Protein AF-A0A2Z3JEF5-F1 (afdb_monomer_lite)

pLDDT: mean 92.16, std 7.63, range [66.5, 98.69]

Radius of gyration: 18.48 Å; chains: 1; bounding box: 44×31×48 Å

Foldseek 3Di:
DVLVVCVVVVNNPLDLDDDDLPDDPVVCVVDVVNSLVSVLVVLQCCCPPSVDQEAEDDDQSCPPSQVVSCVRNVHHYDYPVVVVVVVVVVCVVVVHDDDQPPPNNPPDDDDDDCPPPDD

Structure (mmCIF, N/CA/C/O backbone):
data_AF-A0A2Z3JEF5-F1
#
_entry.id   AF-A0A2Z3JEF5-F1
#
loop_
_atom_site.group_PDB
_atom_site.id
_atom_site.type_symbol
_atom_site.label_atom_id
_atom_site.label_alt_id
_atom_site.label_comp_id
_atom_site.label_asym_id
_atom_site.label_entity_id
_atom_site.label_seq_id
_atom_site.pdbx_PDB_ins_code
_atom_site.Cartn_x
_atom_site.Cartn_y
_atom_site.Cartn_z
_atom_site.occupancy
_atom_site.B_iso_or_equiv
_atom_site.auth_seq_id
_atom_site.auth_comp_id
_atom_site.auth_asym_id
_atom_site.auth_atom_id
_atom_site.pdbx_PDB_model_num
ATOM 1 N N . MET A 1 1 ? 6.813 11.037 -1.955 1.00 79.81 1 MET A N 1
ATOM 2 C CA . MET A 1 1 ? 7.547 9.745 -1.836 1.00 79.81 1 MET A CA 1
ATOM 3 C C . MET A 1 1 ? 6.637 8.504 -1.844 1.00 79.81 1 MET A C 1
ATOM 5 O O . MET A 1 1 ? 6.974 7.571 -2.560 1.00 79.81 1 MET A O 1
ATOM 9 N N . ILE A 1 2 ? 5.485 8.471 -1.151 1.00 93.88 2 ILE A N 1
ATOM 10 C CA . ILE A 1 2 ? 4.434 7.441 -1.376 1.00 93.88 2 ILE A CA 1
ATOM 11 C C . ILE 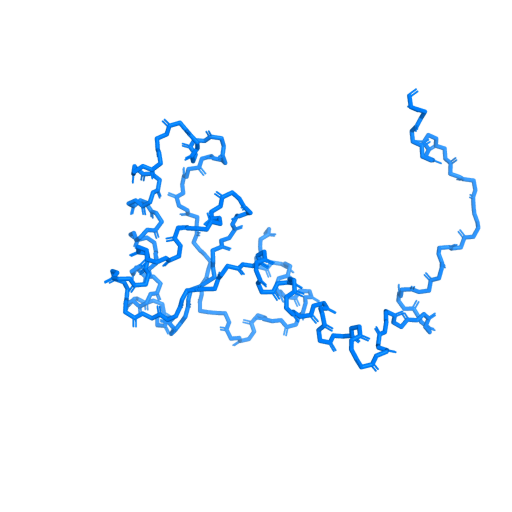A 1 2 ? 3.331 7.974 -2.300 1.00 93.88 2 ILE A C 1
ATOM 13 O O . ILE A 1 2 ? 2.980 7.321 -3.279 1.00 93.88 2 ILE A O 1
ATOM 17 N N . GLU A 1 3 ? 2.859 9.196 -2.055 1.00 96.12 3 GLU A N 1
ATOM 18 C CA . GLU A 1 3 ? 1.818 9.856 -2.861 1.00 96.12 3 GLU A CA 1
ATOM 19 C C . GLU A 1 3 ? 2.187 9.910 -4.351 1.00 96.12 3 GLU A C 1
ATOM 21 O O . GLU A 1 3 ? 1.382 9.547 -5.204 1.00 96.12 3 GLU A O 1
ATOM 26 N N . ASP A 1 4 ? 3.443 10.244 -4.675 1.00 97.25 4 ASP A N 1
ATOM 27 C CA . ASP A 1 4 ? 3.935 10.254 -6.061 1.00 97.25 4 ASP A CA 1
ATOM 28 C C . ASP A 1 4 ? 3.836 8.879 -6.732 1.00 97.25 4 ASP A C 1
ATOM 30 O O . ASP A 1 4 ? 3.569 8.784 -7.929 1.00 97.25 4 ASP A O 1
ATOM 34 N N . ARG A 1 5 ? 4.051 7.795 -5.975 1.00 96.88 5 ARG A N 1
ATOM 35 C CA . ARG A 1 5 ? 3.959 6.425 -6.498 1.00 96.88 5 ARG A CA 1
ATOM 36 C C . ARG A 1 5 ? 2.514 6.025 -6.733 1.00 96.88 5 ARG A C 1
ATOM 38 O O . ARG A 1 5 ? 2.233 5.430 -7.768 1.00 96.88 5 ARG A O 1
ATOM 45 N N . LEU A 1 6 ? 1.608 6.414 -5.840 1.00 96.75 6 LEU A N 1
ATOM 46 C CA . LEU A 1 6 ? 0.172 6.216 -6.028 1.00 96.75 6 LEU A CA 1
ATOM 47 C C . LEU A 1 6 ? -0.342 7.008 -7.233 1.00 96.75 6 LEU A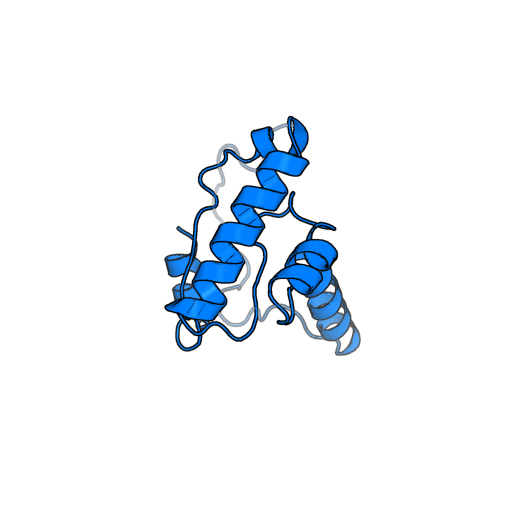 C 1
ATOM 49 O O . LEU A 1 6 ? -1.085 6.464 -8.045 1.00 96.75 6 LEU A O 1
ATOM 53 N N . LYS A 1 7 ? 0.129 8.245 -7.419 1.00 97.38 7 LYS A N 1
ATOM 54 C CA . LYS A 1 7 ? -0.183 9.057 -8.600 1.00 97.38 7 LYS A CA 1
ATOM 55 C C . LYS A 1 7 ? 0.336 8.419 -9.891 1.00 97.38 7 LYS A C 1
ATOM 57 O O . LYS A 1 7 ? -0.421 8.285 -10.846 1.00 97.38 7 LYS A O 1
ATOM 62 N N . LEU A 1 8 ? 1.597 7.976 -9.922 1.00 97.56 8 LEU A N 1
ATOM 63 C CA . LEU A 1 8 ? 2.172 7.277 -11.082 1.00 97.56 8 LEU A CA 1
ATOM 64 C C . LEU A 1 8 ? 1.460 5.952 -11.392 1.00 97.56 8 LEU A C 1
ATOM 66 O O . LEU A 1 8 ? 1.385 5.566 -12.555 1.00 97.56 8 LEU A O 1
ATOM 70 N N . ALA A 1 9 ? 0.939 5.269 -10.371 1.00 96.81 9 ALA A N 1
ATOM 71 C CA . ALA A 1 9 ? 0.155 4.047 -10.522 1.00 96.81 9 ALA A CA 1
ATOM 72 C C . ALA A 1 9 ? -1.317 4.299 -10.907 1.00 96.81 9 ALA A C 1
ATOM 74 O O . ALA A 1 9 ? -2.039 3.338 -11.157 1.00 96.81 9 ALA A O 1
ATOM 75 N N . GLY A 1 10 ? -1.774 5.558 -10.950 1.00 97.88 10 GLY A N 1
ATOM 76 C CA . GLY A 1 10 ? -3.173 5.901 -11.230 1.00 97.88 10 GLY A CA 1
ATOM 77 C C . GLY A 1 10 ? -4.138 5.550 -10.092 1.00 97.88 10 GLY A C 1
ATOM 78 O O . GLY A 1 10 ? -5.301 5.255 -10.339 1.00 97.88 10 GLY A O 1
ATOM 79 N N . LEU A 1 11 ? -3.655 5.540 -8.846 1.00 96.94 11 LEU A N 1
ATOM 80 C CA . LEU A 1 11 ? -4.411 5.144 -7.651 1.00 96.94 11 LEU A CA 1
ATOM 81 C C . LEU A 1 11 ? -4.683 6.314 -6.687 1.00 96.94 11 LEU A C 1
ATOM 83 O O . LEU A 1 11 ? -5.174 6.092 -5.584 1.00 96.94 11 LEU A O 1
ATOM 87 N N . SER A 1 12 ? -4.366 7.552 -7.076 1.00 96.50 12 SER A N 1
ATOM 88 C CA . SER A 1 12 ? -4.496 8.735 -6.211 1.00 96.50 12 SER A CA 1
ATOM 89 C C . SER A 1 12 ? -5.935 9.185 -5.970 1.00 96.50 12 SER A C 1
ATOM 91 O O . SER A 1 12 ? -6.214 9.760 -4.928 1.00 96.50 12 SER A O 1
ATOM 93 N N . ASP A 1 13 ? -6.855 8.926 -6.898 1.00 97.31 13 ASP A N 1
ATOM 94 C CA . ASP A 1 13 ? -8.187 9.555 -6.874 1.00 97.31 13 ASP A CA 1
ATOM 95 C C . ASP A 1 13 ? -9.069 9.078 -5.711 1.00 97.31 13 ASP A C 1
ATOM 97 O O . ASP A 1 13 ? -10.029 9.745 -5.341 1.00 97.31 13 ASP A O 1
ATOM 101 N N . ARG A 1 14 ? -8.740 7.919 -5.127 1.00 96.88 14 ARG A N 1
ATOM 102 C CA . ARG A 1 14 ? -9.415 7.353 -3.946 1.00 96.88 14 ARG A CA 1
ATOM 103 C C . ARG A 1 14 ? -8.537 7.368 -2.696 1.00 96.88 14 ARG A C 1
ATOM 105 O O . ARG A 1 14 ? -8.837 6.677 -1.726 1.00 96.88 14 ARG A O 1
ATOM 112 N N . LEU A 1 15 ? -7.428 8.099 -2.731 1.00 97.56 15 LEU A N 1
ATOM 113 C CA . LEU A 1 15 ? -6.536 8.236 -1.592 1.00 97.56 15 LEU A CA 1
ATOM 114 C C . LEU A 1 15 ? -7.055 9.351 -0.683 1.00 97.56 15 LEU A C 1
ATOM 116 O O . LEU A 1 15 ? -6.999 10.517 -1.060 1.00 97.56 15 LEU A O 1
ATOM 120 N N . ALA A 1 16 ? -7.530 8.990 0.509 1.00 97.81 16 ALA A N 1
ATOM 121 C CA . ALA A 1 16 ? -7.919 9.969 1.523 1.00 97.81 16 ALA A CA 1
ATOM 122 C C . ALA A 1 16 ? -6.698 10.754 2.035 1.00 97.81 16 ALA A C 1
ATOM 124 O O . ALA A 1 16 ? -6.688 11.982 2.018 1.00 97.81 16 ALA A O 1
ATOM 125 N N . SER A 1 17 ? -5.644 10.044 2.449 1.00 97.62 17 SER A N 1
ATOM 126 C CA . SER A 1 17 ? -4.422 10.640 2.994 1.00 97.62 17 SER A CA 1
ATOM 127 C C . SER A 1 17 ? -3.265 9.635 3.053 1.00 97.62 17 SER A C 1
ATOM 129 O O . SER A 1 17 ? -3.450 8.424 2.899 1.00 97.62 17 SER A O 1
ATOM 131 N N . VAL A 1 18 ? -2.049 10.141 3.285 1.00 96.94 18 VAL A N 1
ATOM 132 C CA . VAL A 1 18 ? -0.871 9.342 3.650 1.00 96.94 18 VAL A CA 1
ATOM 133 C C . VAL A 1 18 ? -0.298 9.891 4.948 1.00 96.94 18 VAL A C 1
ATOM 135 O O . VAL A 1 18 ? 0.072 11.059 5.024 1.00 96.94 18 VAL A O 1
ATOM 138 N N . HIS A 1 19 ? -0.160 9.024 5.950 1.00 96.00 19 HIS A N 1
ATOM 139 C CA . HIS A 1 19 ? 0.400 9.386 7.251 1.00 96.00 19 HIS A CA 1
ATOM 140 C C . HIS A 1 19 ? 1.688 8.634 7.538 1.00 96.00 19 HIS A C 1
ATOM 142 O O . HIS A 1 19 ? 1.761 7.414 7.403 1.00 96.00 19 HIS A O 1
ATOM 148 N N . ALA A 1 20 ? 2.697 9.36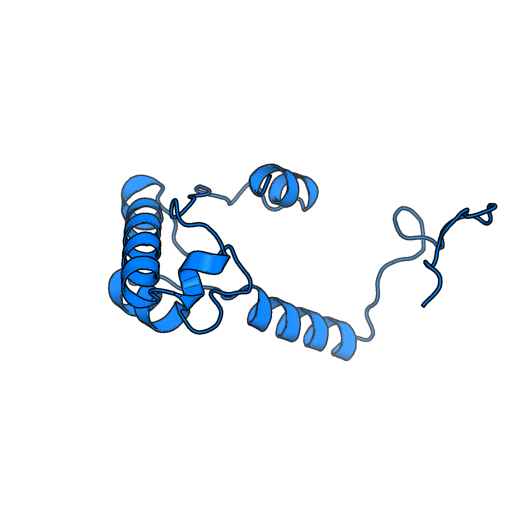6 8.002 1.00 93.00 20 ALA A N 1
ATOM 149 C CA . ALA A 1 20 ? 3.865 8.768 8.628 1.00 93.00 20 ALA A CA 1
ATOM 150 C C . ALA A 1 20 ? 3.570 8.514 10.113 1.00 93.00 20 ALA A C 1
ATOM 152 O O . ALA A 1 20 ? 3.085 9.408 10.809 1.00 93.00 20 ALA A O 1
ATOM 153 N N . SER A 1 21 ? 3.921 7.327 10.618 1.00 87.19 21 SER A N 1
ATOM 154 C CA . SER A 1 21 ? 3.892 7.036 12.061 1.00 87.19 21 SER A CA 1
ATOM 155 C C . SER A 1 21 ? 4.898 7.884 12.848 1.00 87.19 21 SER A C 1
ATOM 157 O O . SER A 1 21 ? 4.746 8.047 14.051 1.00 87.19 21 SER A O 1
ATOM 159 N N . GLY A 1 22 ? 5.906 8.443 12.166 1.00 85.19 22 GLY A N 1
ATOM 160 C CA . GLY A 1 22 ? 7.001 9.202 12.776 1.00 85.19 22 GLY A CA 1
ATOM 161 C C . GLY A 1 22 ? 8.156 8.329 13.270 1.00 85.19 22 GLY A C 1
ATOM 162 O O . GLY A 1 22 ? 9.133 8.868 13.774 1.00 85.19 22 GLY A O 1
ATOM 163 N N . LEU A 1 23 ? 8.063 7.010 13.087 1.00 83.94 23 LEU A N 1
ATOM 164 C CA . LEU A 1 23 ? 9.077 6.042 13.499 1.00 83.94 23 LEU A CA 1
ATOM 165 C C . LEU A 1 23 ? 9.960 5.638 12.321 1.00 83.94 23 LEU A C 1
ATOM 167 O O . LEU A 1 23 ? 9.481 5.452 11.196 1.00 83.94 23 LEU A O 1
ATOM 171 N N . ALA A 1 24 ? 11.251 5.468 12.583 1.00 83.94 24 ALA A N 1
ATOM 172 C CA . ALA A 1 24 ? 12.171 4.861 11.641 1.00 83.94 24 ALA A CA 1
ATOM 173 C C . ALA A 1 24 ? 11.862 3.367 11.477 1.00 83.94 24 ALA A C 1
ATOM 175 O O . ALA A 1 24 ? 11.383 2.692 12.385 1.00 83.94 24 ALA A O 1
ATOM 176 N N . VAL A 1 25 ? 12.187 2.814 10.307 1.00 80.69 25 VAL A N 1
ATOM 177 C CA . VAL A 1 25 ? 11.863 1.414 9.981 1.00 80.69 25 VAL A CA 1
ATOM 178 C C . VAL A 1 25 ? 12.478 0.435 10.984 1.00 80.69 25 VAL A C 1
ATOM 180 O O . VAL A 1 25 ? 11.812 -0.496 11.411 1.00 80.69 25 VAL A O 1
ATOM 183 N N . LEU A 1 26 ? 13.722 0.669 11.405 1.00 79.38 26 LEU A N 1
ATOM 184 C CA . LEU A 1 26 ? 14.412 -0.206 12.358 1.00 79.38 26 LEU A CA 1
ATOM 185 C C . LEU A 1 26 ? 13.872 -0.087 13.794 1.00 79.38 26 LEU A C 1
ATOM 187 O O . LEU A 1 26 ? 14.179 -0.927 14.635 1.00 79.38 26 LEU A O 1
ATOM 191 N N . GLU A 1 27 ? 13.081 0.946 14.099 1.00 75.31 27 GLU A N 1
ATOM 192 C CA . GLU A 1 27 ? 12.456 1.103 15.418 1.00 75.31 27 GLU A CA 1
ATOM 193 C C . GLU A 1 27 ? 11.251 0.174 15.593 1.00 75.31 27 GLU A C 1
ATOM 195 O O . GLU A 1 27 ? 10.957 -0.210 16.722 1.00 75.31 27 GLU A O 1
ATOM 200 N N . LEU A 1 28 ? 10.633 -0.276 14.489 1.00 71.50 28 LEU A N 1
ATOM 201 C CA . LEU A 1 28 ? 9.539 -1.259 14.499 1.00 71.50 28 LEU A CA 1
ATOM 202 C C . LEU A 1 28 ? 9.933 -2.571 15.191 1.00 71.50 28 LEU A C 1
ATOM 204 O O . LEU A 1 28 ? 9.102 -3.197 15.838 1.00 71.50 28 LEU A O 1
ATOM 208 N N . GLU A 1 29 ? 11.193 -2.988 15.057 1.00 73.50 29 GLU A N 1
ATOM 209 C CA . GLU A 1 29 ? 11.701 -4.235 15.643 1.00 73.50 29 GLU A CA 1
ATOM 210 C C . GLU A 1 29 ? 12.208 -4.051 17.079 1.00 73.50 29 GLU A C 1
ATOM 212 O O . GLU A 1 29 ? 12.281 -5.016 17.838 1.00 73.50 29 GLU A O 1
ATOM 217 N N . ARG A 1 30 ? 12.573 -2.820 17.462 1.00 80.06 30 ARG A N 1
ATOM 218 C CA . ARG A 1 30 ? 13.125 -2.513 18.789 1.00 80.06 30 ARG A CA 1
ATOM 219 C C . ARG A 1 30 ? 12.048 -2.391 19.857 1.00 80.06 30 ARG A C 1
ATOM 221 O O . ARG A 1 30 ? 12.247 -2.907 20.952 1.00 80.06 30 ARG A O 1
ATOM 228 N N . ASP A 1 31 ? 10.950 -1.711 19.540 1.00 82.12 31 ASP A N 1
ATOM 229 C CA . ASP A 1 31 ? 9.793 -1.581 20.428 1.00 82.12 31 ASP A CA 1
ATOM 230 C C . ASP A 1 31 ? 8.489 -1.723 19.622 1.00 82.12 31 ASP A C 1
ATOM 232 O O . ASP A 1 31 ? 7.904 -0.733 19.165 1.00 82.12 31 ASP A O 1
ATOM 236 N N . PRO A 1 32 ? 8.043 -2.972 19.397 1.00 80.75 32 PRO A N 1
ATOM 237 C CA . PRO A 1 32 ? 6.874 -3.246 18.573 1.00 80.75 32 PRO A CA 1
ATOM 238 C C . PRO A 1 32 ? 5.587 -2.619 19.112 1.00 80.75 32 PRO A C 1
ATOM 240 O O . PRO A 1 32 ? 4.729 -2.231 18.325 1.00 80.75 32 PRO A O 1
ATOM 243 N N . GLU A 1 33 ? 5.437 -2.505 20.433 1.00 85.38 33 GLU A N 1
ATOM 244 C CA . GLU A 1 33 ? 4.207 -1.998 21.051 1.00 85.38 33 GLU A CA 1
ATOM 245 C C . GLU A 1 33 ? 4.069 -0.489 20.846 1.00 85.38 33 GLU A C 1
ATOM 247 O O . GLU A 1 33 ? 3.048 -0.041 20.323 1.00 85.38 33 GLU A O 1
ATOM 252 N N . VAL A 1 34 ? 5.129 0.282 21.117 1.00 86.38 34 VAL A N 1
ATOM 253 C CA . VAL A 1 34 ? 5.163 1.725 20.810 1.00 86.38 34 VAL A CA 1
ATOM 254 C C . VAL A 1 34 ? 4.913 1.969 19.323 1.00 86.38 34 VAL A C 1
ATOM 256 O O . VAL A 1 34 ? 4.203 2.904 18.936 1.00 86.38 34 VAL A O 1
ATOM 259 N N . ALA A 1 35 ? 5.456 1.103 18.465 1.00 84.38 35 ALA A N 1
ATOM 260 C CA . ALA A 1 35 ? 5.245 1.228 17.038 1.00 84.38 35 ALA A CA 1
ATOM 261 C C . ALA A 1 35 ? 3.802 0.958 16.609 1.00 84.38 35 ALA A C 1
ATOM 263 O O . ALA A 1 35 ? 3.253 1.704 15.793 1.00 84.38 35 ALA A O 1
ATOM 264 N N . ILE A 1 36 ? 3.168 -0.061 17.186 1.00 86.50 36 ILE A N 1
ATOM 265 C CA . ILE A 1 36 ? 1.753 -0.361 16.967 1.00 86.50 36 ILE A CA 1
ATOM 266 C C . ILE A 1 36 ? 0.887 0.809 17.426 1.00 86.50 36 ILE A C 1
ATOM 268 O O . ILE A 1 36 ? 0.015 1.228 16.67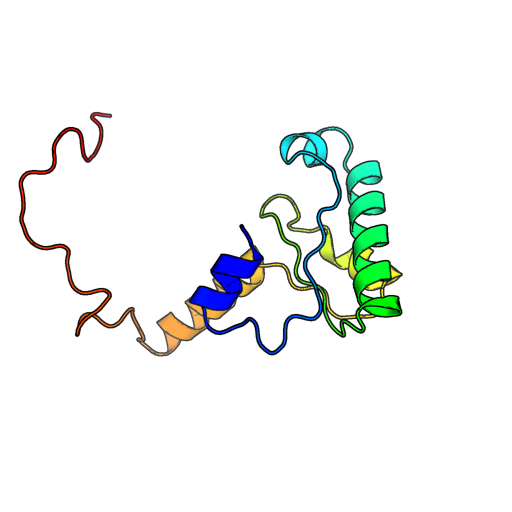0 1.00 86.50 36 ILE A O 1
ATOM 272 N N . GLU A 1 37 ? 1.132 1.366 18.611 1.00 90.62 37 GLU A N 1
ATOM 273 C CA . GLU A 1 37 ? 0.365 2.503 19.131 1.00 90.62 37 GLU A CA 1
ATOM 274 C C . GLU A 1 37 ? 0.450 3.719 18.201 1.00 90.62 37 GLU A C 1
ATOM 276 O O . GLU A 1 37 ? -0.576 4.305 17.847 1.00 90.62 37 GLU A O 1
ATOM 281 N N . ALA A 1 38 ? 1.651 4.055 17.722 1.00 91.50 38 ALA A N 1
ATOM 282 C CA . ALA A 1 38 ? 1.844 5.149 16.773 1.00 91.50 38 ALA A CA 1
ATOM 283 C C . ALA A 1 38 ? 1.108 4.906 15.443 1.00 91.50 38 ALA A C 1
ATOM 285 O O . ALA A 1 38 ? 0.495 5.822 14.887 1.00 91.50 38 ALA A O 1
ATOM 286 N N . ILE A 1 39 ? 1.136 3.671 14.929 1.00 91.81 39 ILE A N 1
ATOM 287 C CA . ILE A 1 39 ? 0.415 3.289 13.706 1.00 91.81 39 ILE A CA 1
ATOM 288 C C . ILE A 1 39 ? -1.099 3.375 13.925 1.00 91.81 39 ILE A C 1
ATOM 290 O O . ILE A 1 39 ? -1.794 3.955 13.093 1.00 91.81 39 ILE A O 1
ATOM 294 N N . VAL A 1 40 ? -1.611 2.839 15.036 1.00 93.94 40 VAL A N 1
ATOM 295 C CA . VAL A 1 40 ? -3.038 2.878 15.390 1.00 93.94 40 VAL A CA 1
ATOM 296 C C . VAL A 1 40 ? -3.518 4.320 15.511 1.00 93.94 40 VAL A C 1
ATOM 298 O O . VAL A 1 40 ? -4.547 4.656 14.933 1.00 93.94 40 VAL A O 1
ATOM 301 N N . ALA A 1 41 ? -2.757 5.193 16.174 1.00 95.50 41 ALA A N 1
ATOM 302 C CA . ALA A 1 41 ? -3.109 6.604 16.305 1.00 95.50 41 ALA A CA 1
ATOM 303 C C . ALA A 1 41 ? -3.252 7.294 14.937 1.00 95.50 41 ALA A C 1
ATOM 305 O O . ALA A 1 41 ? -4.191 8.059 14.713 1.00 95.50 41 ALA A O 1
ATOM 306 N N . LYS A 1 42 ? -2.354 6.999 13.988 1.00 96.56 42 LYS A N 1
ATOM 307 C CA . LYS A 1 42 ? -2.453 7.524 12.617 1.00 96.56 42 LYS A CA 1
ATOM 308 C C . LYS A 1 42 ? -3.587 6.898 11.818 1.00 96.56 42 LYS A C 1
ATOM 310 O O . LYS A 1 42 ? -4.239 7.603 11.055 1.00 96.56 42 LYS A O 1
ATOM 315 N N . ALA A 1 43 ? -3.844 5.609 12.001 1.00 96.19 43 ALA A N 1
ATOM 316 C CA . ALA A 1 43 ? -4.947 4.926 11.343 1.00 96.19 43 ALA A CA 1
ATOM 317 C C . ALA A 1 43 ? -6.307 5.464 11.820 1.00 96.19 43 ALA A C 1
ATOM 319 O O . ALA A 1 43 ? -7.169 5.739 10.992 1.00 96.19 43 ALA A O 1
ATOM 320 N N . LEU A 1 44 ? -6.472 5.701 13.127 1.00 97.44 44 LEU A N 1
ATOM 321 C CA . LEU A 1 44 ? -7.663 6.344 13.691 1.00 97.44 44 LEU A CA 1
ATOM 322 C C . LEU A 1 44 ? -7.859 7.749 13.123 1.00 97.44 44 LEU A C 1
ATOM 324 O O . LEU A 1 44 ? -8.945 8.067 12.652 1.00 97.44 44 LEU A O 1
ATOM 328 N N . HIS A 1 45 ? -6.795 8.556 13.072 1.00 98.19 45 HIS A N 1
ATOM 329 C CA . HIS A 1 45 ? -6.857 9.881 12.456 1.00 98.19 45 HIS A CA 1
ATOM 330 C C . HIS A 1 45 ? -7.313 9.814 10.990 1.00 98.19 45 HIS A C 1
ATOM 332 O O . HIS A 1 45 ? -8.190 10.575 10.585 1.00 98.19 45 HIS A O 1
ATOM 338 N N . ALA A 1 46 ? -6.768 8.877 10.209 1.00 98.25 46 ALA A N 1
ATOM 339 C CA . ALA A 1 46 ? -7.163 8.698 8.817 1.00 98.25 46 ALA A CA 1
ATOM 340 C C . ALA A 1 46 ? -8.653 8.340 8.674 1.00 98.25 46 ALA A C 1
ATOM 342 O O . ALA A 1 46 ? -9.321 8.848 7.777 1.00 98.25 46 ALA A O 1
ATOM 343 N N . VAL A 1 47 ? -9.198 7.507 9.564 1.00 98.31 47 VAL A N 1
ATOM 344 C CA . VAL A 1 47 ? -10.622 7.131 9.542 1.00 98.31 47 VAL A CA 1
ATOM 345 C C . VAL A 1 47 ? -11.521 8.287 9.988 1.00 98.31 47 VAL A C 1
ATOM 347 O O . VAL A 1 47 ? -12.478 8.643 9.299 1.00 98.31 47 VAL A O 1
ATOM 350 N N . GLU A 1 48 ? -11.226 8.890 11.138 1.00 98.25 48 GLU A N 1
ATOM 351 C CA . GLU A 1 48 ? -12.105 9.872 11.779 1.00 98.25 48 GLU A CA 1
ATOM 352 C C . GLU A 1 48 ? -12.067 11.236 11.083 1.00 98.25 48 GLU A C 1
ATOM 354 O O . GLU A 1 48 ? -13.117 11.854 10.880 1.00 98.25 48 GLU A O 1
ATOM 359 N N . VAL A 1 49 ? -10.869 11.687 10.694 1.00 98.44 49 VAL A N 1
ATOM 360 C CA . VAL A 1 49 ? -10.623 13.030 10.149 1.00 98.44 49 VAL A CA 1
ATOM 361 C C . VAL A 1 49 ? -10.605 13.007 8.627 1.00 98.44 49 VAL A C 1
ATOM 363 O O . VAL A 1 49 ? -11.384 13.723 7.999 1.00 98.44 49 VAL A O 1
ATOM 366 N N . ASP A 1 50 ? -9.774 12.150 8.028 1.00 98.31 50 ASP A N 1
ATOM 367 C CA . ASP A 1 50 ? -9.606 12.118 6.566 1.00 98.31 50 ASP A CA 1
ATOM 368 C C . ASP A 1 50 ? -10.684 11.295 5.858 1.00 98.31 50 ASP A C 1
ATOM 370 O O . ASP A 1 50 ? -10.744 11.275 4.629 1.00 98.31 50 ASP A O 1
ATOM 374 N N . ARG A 1 51 ? -11.567 10.649 6.632 1.00 98.12 51 ARG A N 1
ATOM 375 C CA . ARG A 1 51 ? -12.699 9.855 6.13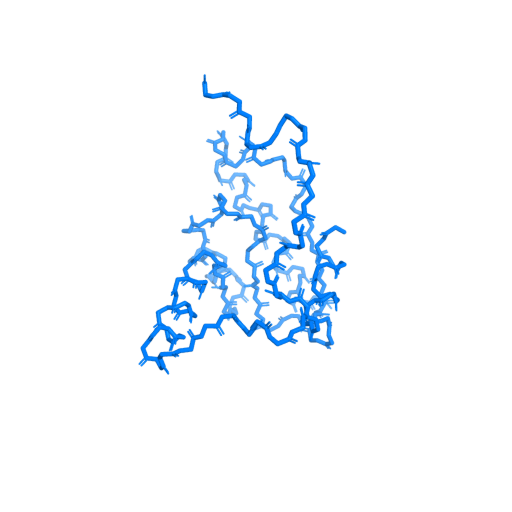6 1.00 98.12 51 ARG A CA 1
ATOM 376 C C . ARG A 1 51 ? -12.258 8.619 5.346 1.00 98.12 51 ARG A C 1
ATOM 378 O O . ARG A 1 51 ? -12.948 8.197 4.421 1.00 98.12 51 ARG A O 1
ATOM 385 N N . ALA A 1 52 ? -11.118 8.029 5.703 1.00 98.38 52 ALA A N 1
ATOM 386 C CA . ALA A 1 52 ? -10.682 6.758 5.144 1.00 98.38 52 ALA A CA 1
ATOM 387 C C . ALA A 1 52 ? -11.612 5.616 5.592 1.00 98.38 5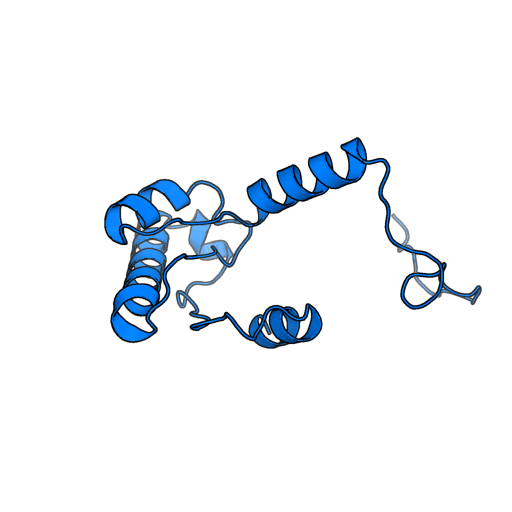2 ALA A C 1
ATOM 389 O O . ALA A 1 52 ? -11.909 5.462 6.773 1.00 98.38 52 ALA A O 1
ATOM 390 N N . GLU A 1 53 ? -12.027 4.772 4.648 1.00 98.06 53 GLU A N 1
ATOM 391 C CA . GLU A 1 53 ? -12.880 3.599 4.913 1.00 98.06 53 GLU A CA 1
ATOM 392 C C . GLU A 1 53 ? -12.093 2.278 4.899 1.00 98.06 53 GLU A C 1
ATOM 394 O O . GLU A 1 53 ? -12.655 1.202 5.092 1.00 98.06 53 GLU A O 1
ATOM 399 N N . ALA A 1 54 ? -10.784 2.351 4.654 1.00 97.50 54 ALA A N 1
ATOM 400 C CA . ALA A 1 54 ? -9.839 1.246 4.725 1.00 97.50 54 ALA A CA 1
ATOM 401 C C . ALA A 1 54 ? -8.421 1.793 4.941 1.00 97.50 54 ALA A C 1
ATOM 403 O O . ALA A 1 54 ? -8.114 2.918 4.543 1.00 97.50 54 ALA A O 1
ATOM 404 N N . ILE A 1 55 ? -7.543 0.982 5.529 1.00 97.06 55 ILE A N 1
ATOM 405 C CA . ILE A 1 55 ? -6.152 1.352 5.818 1.00 97.06 55 ILE A CA 1
ATOM 406 C C . ILE A 1 55 ? -5.200 0.412 5.084 1.00 97.06 55 ILE A C 1
ATOM 408 O O . ILE A 1 55 ? -5.335 -0.801 5.178 1.00 97.06 55 ILE A O 1
ATOM 412 N N . CYS A 1 56 ? -4.189 0.953 4.408 1.00 95.25 56 CYS A N 1
ATOM 413 C CA . CYS A 1 56 ? -3.061 0.171 3.897 1.00 95.25 56 CYS A CA 1
ATOM 414 C C . CYS A 1 56 ? -1.842 0.404 4.792 1.00 95.25 56 CYS A C 1
ATOM 416 O O . CYS A 1 56 ? -1.437 1.552 4.980 1.00 95.25 56 CYS A O 1
ATOM 418 N N . VAL A 1 57 ? -1.220 -0.657 5.315 1.00 91.31 57 VAL A N 1
ATOM 419 C CA . VAL A 1 57 ? 0.052 -0.494 6.040 1.00 91.31 57 VAL A CA 1
ATOM 420 C C . VAL A 1 57 ? 1.179 -0.158 5.057 1.00 91.31 57 VAL A C 1
ATOM 422 O O . VAL A 1 57 ? 1.337 -0.799 4.020 1.00 91.31 57 VAL A O 1
ATOM 425 N N . GLY A 1 58 ? 1.944 0.894 5.362 1.00 85.94 58 GLY A N 1
ATOM 426 C CA . GLY A 1 58 ? 2.870 1.523 4.410 1.00 85.94 58 GLY A CA 1
ATOM 427 C C . GLY A 1 58 ? 4.291 0.951 4.371 1.00 85.94 58 GLY A C 1
ATOM 428 O O . GLY A 1 58 ? 5.102 1.419 3.575 1.00 85.94 58 GLY A O 1
ATOM 429 N N . CYS A 1 59 ? 4.622 -0.026 5.220 1.00 86.75 59 CYS A N 1
ATOM 430 C CA . CYS A 1 59 ? 5.960 -0.615 5.314 1.00 86.75 59 CYS A CA 1
ATOM 431 C C . CYS A 1 59 ? 5.882 -2.146 5.330 1.00 86.75 59 CYS A C 1
ATOM 433 O O . CYS A 1 59 ? 5.054 -2.712 6.038 1.00 86.75 59 CYS A O 1
ATOM 435 N N . GLY A 1 60 ? 6.783 -2.821 4.605 1.00 78.75 60 GLY A N 1
ATOM 436 C CA . GLY A 1 60 ? 6.833 -4.289 4.560 1.00 78.75 60 GLY A CA 1
ATOM 437 C C . GLY A 1 60 ? 7.095 -4.941 5.924 1.00 78.75 60 GLY A C 1
ATOM 438 O O . GLY A 1 60 ? 6.601 -6.033 6.179 1.00 78.75 60 GLY A O 1
ATOM 439 N N . GLY A 1 61 ? 7.792 -4.245 6.830 1.00 78.62 61 GLY A N 1
ATOM 440 C CA . GLY A 1 61 ? 8.015 -4.698 8.210 1.00 78.62 61 GLY A CA 1
ATOM 441 C C . GLY A 1 61 ? 6.774 -4.635 9.111 1.00 78.62 61 GLY A C 1
ATOM 442 O O . GLY A 1 61 ? 6.828 -5.093 10.243 1.00 78.62 61 GLY A O 1
ATOM 443 N N . MET A 1 62 ? 5.653 -4.081 8.634 1.00 74.19 62 MET A N 1
ATOM 444 C CA . MET A 1 62 ? 4.387 -4.015 9.383 1.00 74.19 62 MET A CA 1
ATOM 445 C C . MET A 1 62 ? 3.472 -5.222 9.113 1.00 74.19 62 MET A C 1
ATOM 447 O O . MET A 1 62 ? 2.317 -5.238 9.553 1.00 74.19 62 MET A O 1
ATOM 451 N N . ALA A 1 63 ? 3.959 -6.228 8.380 1.00 71.12 63 ALA A N 1
ATOM 452 C CA . ALA A 1 63 ? 3.225 -7.464 8.141 1.00 71.12 63 ALA A CA 1
ATOM 453 C C . ALA A 1 63 ? 2.849 -8.132 9.479 1.00 71.12 63 ALA A C 1
ATOM 455 O O . ALA A 1 63 ? 3.669 -8.259 10.384 1.00 71.12 63 ALA A O 1
ATOM 456 N N . GLY A 1 64 ? 1.585 -8.539 9.617 1.00 71.50 64 GLY A N 1
ATOM 457 C CA . GLY A 1 64 ? 1.062 -9.158 10.843 1.00 71.50 64 GLY A CA 1
ATOM 458 C C . GLY A 1 64 ? 0.525 -8.189 11.908 1.00 71.50 64 GLY A C 1
ATOM 459 O O . GLY A 1 64 ? -0.133 -8.642 12.841 1.00 71.50 64 GLY A O 1
ATOM 460 N N . LEU A 1 65 ? 0.703 -6.869 11.755 1.00 77.75 65 LEU A N 1
ATOM 461 C CA . LEU A 1 65 ? 0.138 -5.861 12.675 1.00 77.75 65 LEU A CA 1
ATOM 462 C C . LEU A 1 65 ? -1.328 -5.503 12.372 1.00 77.75 65 LEU A C 1
ATOM 464 O O . LEU A 1 65 ? -1.974 -4.765 13.118 1.00 77.75 65 LEU A O 1
ATOM 468 N N . THR A 1 66 ? -1.869 -6.030 11.275 1.00 83.00 66 THR A N 1
ATOM 469 C CA . THR A 1 66 ? -3.177 -5.656 10.729 1.00 83.00 66 THR A CA 1
ATOM 470 C C . THR A 1 66 ? -4.332 -5.953 11.680 1.00 83.00 66 THR A C 1
ATOM 472 O O . THR A 1 66 ? -5.223 -5.121 11.812 1.00 83.00 66 THR A O 1
ATOM 475 N N . SER A 1 67 ? -4.311 -7.077 12.403 1.00 86.31 67 SER A N 1
ATOM 476 C CA . SER A 1 67 ? -5.402 -7.476 13.307 1.00 86.31 67 SER A CA 1
ATOM 477 C C . SER A 1 67 ? -5.638 -6.477 14.442 1.00 86.31 67 SER A C 1
ATOM 479 O O . SER A 1 67 ? -6.786 -6.171 14.762 1.00 86.31 67 SER A O 1
ATOM 481 N N . ARG A 1 68 ? -4.567 -5.917 15.018 1.00 87.44 68 ARG A N 1
ATOM 482 C CA . ARG A 1 68 ? -4.669 -4.903 16.076 1.00 87.44 68 ARG A CA 1
ATOM 483 C C . ARG A 1 68 ? -5.213 -3.584 15.542 1.00 87.44 68 ARG A C 1
ATOM 485 O O . ARG A 1 68 ? -6.075 -2.988 16.176 1.00 87.44 68 ARG A O 1
ATOM 492 N N . VAL A 1 69 ? -4.758 -3.157 14.364 1.00 90.75 69 VAL A N 1
ATOM 493 C CA . VAL A 1 69 ? -5.266 -1.932 13.729 1.00 90.75 69 VAL A CA 1
ATOM 494 C C . VAL A 1 69 ? -6.745 -2.090 13.364 1.00 90.75 69 VAL A C 1
ATOM 496 O O . VAL A 1 69 ? -7.523 -1.178 13.630 1.00 90.75 69 VAL A O 1
ATOM 499 N N . VAL A 1 70 ? -7.166 -3.253 12.849 1.00 93.56 70 VAL A N 1
ATOM 500 C CA . VAL A 1 70 ? -8.588 -3.556 12.584 1.00 93.56 70 VAL A CA 1
ATOM 501 C C . VAL A 1 70 ? -9.407 -3.452 13.867 1.00 93.56 70 VAL A C 1
ATOM 503 O O . VAL A 1 70 ? -10.436 -2.785 13.878 1.00 93.56 70 VAL A O 1
ATOM 506 N N . ALA A 1 71 ? -8.945 -4.078 14.954 1.00 94.19 71 ALA A N 1
ATOM 507 C CA . ALA A 1 71 ? -9.667 -4.086 16.225 1.00 94.19 71 ALA A CA 1
ATOM 508 C C . ALA A 1 71 ? -9.897 -2.676 16.797 1.00 94.19 71 ALA A C 1
ATOM 510 O O . ALA A 1 71 ? -10.900 -2.454 17.466 1.00 94.19 71 ALA A O 1
ATOM 511 N N . GLN A 1 72 ? -8.984 -1.738 16.530 1.00 94.00 72 GLN A N 1
ATOM 512 C CA . GLN A 1 72 ? -9.064 -0.362 17.027 1.00 94.00 72 GLN A CA 1
ATOM 513 C C . GLN A 1 72 ? -9.833 0.569 16.084 1.00 94.00 72 GLN A C 1
ATOM 515 O O . GLN A 1 72 ? -10.601 1.407 16.536 1.00 94.00 72 GLN A O 1
ATOM 520 N N . THR A 1 73 ? -9.637 0.429 14.772 1.00 95.00 73 THR A N 1
ATOM 521 C CA . THR A 1 73 ? -10.207 1.351 13.774 1.00 95.00 73 THR A CA 1
ATOM 522 C C . THR A 1 73 ? -11.579 0.927 13.256 1.00 95.00 73 THR A C 1
ATOM 524 O O . THR A 1 73 ? -12.314 1.757 12.730 1.00 95.00 73 THR A O 1
ATOM 527 N N . GLY A 1 74 ? -11.927 -0.358 13.359 1.00 95.88 74 GLY A N 1
ATOM 528 C CA . GLY A 1 74 ? -13.194 -0.903 12.864 1.00 95.88 74 GLY A CA 1
ATOM 529 C C . GLY A 1 74 ? -13.306 -1.003 11.338 1.00 95.88 74 GLY A C 1
ATOM 530 O O . GLY A 1 74 ? -14.341 -1.445 10.842 1.00 95.88 74 GLY A O 1
ATOM 531 N N . VAL A 1 75 ? -12.262 -0.635 10.588 1.00 97.50 75 VAL A N 1
ATOM 532 C CA . VAL A 1 75 ? -12.231 -0.695 9.118 1.00 97.50 75 VAL A CA 1
ATOM 533 C C . VAL A 1 75 ? -11.274 -1.784 8.617 1.00 97.50 75 VAL A C 1
ATOM 535 O O . VAL A 1 75 ? -10.381 -2.215 9.354 1.00 97.50 75 VAL A O 1
ATOM 538 N N . PRO A 1 76 ? -11.413 -2.254 7.362 1.00 96.88 76 PRO A N 1
ATOM 539 C CA . PRO A 1 76 ? -10.466 -3.193 6.773 1.00 96.88 76 PRO A CA 1
ATOM 540 C C . PRO A 1 76 ? -9.039 -2.636 6.747 1.00 96.88 76 PRO A C 1
ATOM 542 O O . PRO A 1 76 ? -8.809 -1.504 6.317 1.00 96.88 76 PRO A O 1
ATOM 545 N N . VAL A 1 77 ? -8.070 -3.464 7.143 1.00 95.12 77 VAL A N 1
ATOM 546 C CA . VAL A 1 77 ? -6.641 -3.138 7.067 1.00 95.12 77 VAL A CA 1
ATOM 547 C C . VAL A 1 77 ? -5.952 -4.101 6.106 1.00 95.12 77 VAL A C 1
ATOM 549 O O . VAL A 1 77 ? -5.971 -5.316 6.304 1.00 95.12 77 VAL A O 1
ATOM 552 N N . ILE A 1 78 ? -5.339 -3.552 5.063 1.00 94.38 78 ILE A N 1
ATOM 553 C CA . ILE A 1 78 ? -4.686 -4.274 3.979 1.00 94.38 78 ILE A CA 1
ATOM 554 C C . ILE A 1 78 ? -3.175 -4.291 4.214 1.00 94.38 78 ILE A C 1
ATOM 556 O O . ILE A 1 78 ? -2.519 -3.247 4.254 1.00 94.38 78 ILE A O 1
ATOM 560 N N . ASP A 1 79 ? -2.619 -5.498 4.311 1.00 92.19 79 ASP A N 1
ATOM 561 C CA . ASP A 1 79 ? -1.184 -5.741 4.186 1.00 92.19 79 ASP A CA 1
ATOM 562 C C . ASP A 1 79 ? -0.795 -5.845 2.707 1.00 92.19 79 ASP A C 1
ATOM 564 O O . ASP A 1 79 ? -1.233 -6.754 1.995 1.00 92.19 79 ASP A O 1
ATOM 568 N N . GLY A 1 80 ? 0.050 -4.914 2.256 1.00 91.81 80 GLY A N 1
ATOM 569 C CA . GLY A 1 80 ? 0.540 -4.867 0.883 1.00 91.81 80 GLY A CA 1
ATOM 570 C C . GLY A 1 80 ? 1.321 -6.116 0.466 1.00 91.81 80 GLY A C 1
ATOM 571 O O . GLY A 1 80 ? 1.268 -6.480 -0.706 1.00 91.81 80 GLY A O 1
ATOM 572 N N . VAL A 1 81 ? 1.991 -6.806 1.399 1.00 92.06 81 VAL A N 1
ATOM 573 C CA . VAL A 1 81 ? 2.740 -8.040 1.105 1.00 92.06 81 VAL A CA 1
ATOM 574 C C . VAL A 1 81 ? 1.771 -9.163 0.750 1.00 92.06 81 VAL A C 1
ATOM 576 O O . VAL A 1 81 ? 1.816 -9.702 -0.358 1.00 92.06 81 VAL A O 1
ATOM 579 N N . SER A 1 82 ? 0.843 -9.471 1.656 1.00 91.12 82 SER A N 1
ATOM 580 C CA . SER A 1 82 ? -0.170 -10.508 1.442 1.00 91.12 82 SER A CA 1
ATOM 581 C C . SER A 1 82 ? -1.062 -10.203 0.230 1.00 91.12 82 SER A C 1
ATOM 583 O O . SER A 1 82 ? -1.357 -11.094 -0.571 1.00 91.12 82 SER A O 1
ATOM 585 N N . ALA A 1 83 ? -1.448 -8.935 0.042 1.00 94.19 83 ALA A N 1
ATOM 586 C CA . ALA A 1 83 ? -2.239 -8.503 -1.107 1.00 94.19 83 ALA A CA 1
ATOM 587 C C . ALA A 1 83 ? -1.490 -8.692 -2.438 1.00 94.19 83 ALA A C 1
ATOM 589 O O . ALA A 1 83 ? -2.075 -9.184 -3.405 1.00 94.19 83 ALA A O 1
ATOM 590 N N . ALA A 1 84 ? -0.195 -8.361 -2.492 1.00 95.06 84 ALA A N 1
ATOM 591 C CA . ALA A 1 84 ? 0.620 -8.538 -3.693 1.00 95.06 84 ALA A CA 1
ATOM 592 C C . ALA A 1 84 ? 0.779 -10.017 -4.076 1.00 95.06 84 ALA A C 1
ATOM 594 O O . ALA A 1 84 ? 0.713 -10.346 -5.264 1.00 95.06 84 ALA A O 1
ATOM 595 N N . VAL A 1 85 ? 0.929 -10.913 -3.091 1.00 96.31 85 VAL A N 1
ATOM 596 C CA . VAL A 1 85 ? 0.969 -12.366 -3.331 1.00 96.31 85 VAL A CA 1
ATOM 597 C C . VAL A 1 85 ? -0.316 -12.820 -4.021 1.00 96.31 85 VAL A C 1
ATOM 599 O O . VAL A 1 85 ? -0.256 -13.428 -5.088 1.00 96.31 85 VAL A O 1
ATOM 602 N N . LYS A 1 86 ? -1.484 -12.459 -3.473 1.00 97.88 86 LYS A N 1
ATOM 603 C CA . LYS A 1 86 ? -2.781 -12.867 -4.037 1.00 97.88 86 LYS A CA 1
ATOM 604 C C . LYS A 1 86 ? -3.076 -12.247 -5.395 1.00 97.88 86 LYS A C 1
ATOM 606 O O . LYS A 1 86 ? -3.590 -12.934 -6.276 1.00 97.88 86 LYS A O 1
ATOM 611 N N . LEU A 1 87 ? -2.688 -10.991 -5.606 1.00 98.00 87 LEU A N 1
ATOM 612 C CA . LEU A 1 87 ? -2.779 -10.366 -6.923 1.00 98.00 87 LEU A CA 1
ATOM 613 C C . LEU A 1 87 ? -1.930 -11.124 -7.956 1.00 98.00 87 LEU A C 1
ATOM 615 O O . LEU A 1 87 ? -2.396 -11.399 -9.059 1.00 98.00 87 LEU A O 1
ATOM 619 N N . THR A 1 88 ? -0.706 -11.502 -7.586 1.00 98.25 88 THR A N 1
ATOM 620 C CA . THR A 1 88 ? 0.219 -12.218 -8.475 1.00 98.25 88 THR A CA 1
ATOM 621 C C . THR A 1 88 ? -0.283 -13.623 -8.804 1.00 98.25 88 THR A C 1
ATOM 623 O O . THR A 1 88 ? -0.300 -13.995 -9.975 1.00 98.25 88 THR A O 1
ATOM 626 N N . GLU A 1 89 ? -0.753 -14.381 -7.808 1.00 98.62 89 GLU A N 1
ATOM 627 C CA . GLU A 1 89 ? -1.383 -15.694 -8.017 1.00 98.62 89 GLU A CA 1
ATOM 628 C C . GLU A 1 89 ? -2.535 -15.606 -9.032 1.00 98.62 89 GLU A C 1
ATOM 630 O O . GLU A 1 89 ? -2.599 -16.402 -9.969 1.00 98.62 89 GLU A O 1
ATOM 635 N N . GLY A 1 90 ? -3.411 -14.604 -8.891 1.00 98.69 90 GLY A N 1
ATOM 636 C CA . GLY A 1 90 ? -4.540 -14.393 -9.797 1.00 98.69 90 GLY A CA 1
ATOM 637 C C . GLY A 1 90 ? -4.127 -14.048 -11.231 1.00 98.69 90 GLY A C 1
ATOM 638 O O . GLY A 1 90 ? -4.774 -14.499 -12.177 1.00 98.69 90 GLY A O 1
ATOM 639 N N . LEU A 1 91 ? -3.048 -13.281 -11.416 1.00 98.62 91 LEU A N 1
ATOM 640 C CA . LEU A 1 91 ? -2.496 -12.987 -12.744 1.00 98.62 91 LEU A CA 1
ATOM 641 C C . LEU A 1 91 ? -1.914 -14.248 -13.397 1.00 98.62 91 LEU A C 1
ATOM 643 O O . LEU A 1 91 ? -2.208 -14.528 -14.560 1.00 98.62 91 LEU A O 1
ATOM 647 N N . VAL A 1 92 ? -1.147 -15.037 -12.640 1.00 98.44 92 VAL A N 1
ATOM 648 C CA . VAL A 1 92 ? -0.549 -16.294 -13.120 1.00 98.44 92 VAL A CA 1
ATOM 649 C C . VAL A 1 92 ? -1.628 -17.311 -13.489 1.00 98.44 92 VAL A C 1
ATOM 651 O O . VAL A 1 92 ? -1.551 -17.913 -14.557 1.00 98.44 92 VAL A O 1
ATOM 654 N N . ALA A 1 93 ? -2.670 -17.460 -12.666 1.00 98.69 93 ALA A N 1
ATOM 655 C CA . ALA A 1 93 ? -3.788 -18.367 -12.938 1.00 98.69 93 ALA A CA 1
ATOM 656 C C . ALA A 1 93 ? -4.537 -18.032 -14.243 1.00 98.69 93 ALA A C 1
ATOM 658 O O . ALA A 1 93 ? -5.112 -18.916 -14.874 1.00 98.69 93 ALA A O 1
ATOM 659 N N . GLN A 1 94 ? -4.506 -16.767 -14.669 1.00 98.56 94 GLN A N 1
ATOM 660 C CA . GLN A 1 94 ? -5.090 -16.295 -15.928 1.00 98.56 94 GLN A CA 1
ATOM 661 C C . GLN A 1 94 ? -4.091 -16.283 -17.095 1.00 98.56 94 GLN A C 1
ATOM 663 O O . GLN A 1 94 ? -4.426 -15.815 -18.181 1.00 98.56 94 GLN A O 1
ATOM 668 N N . ASN A 1 95 ? -2.866 -16.773 -16.886 1.00 98.25 95 ASN A N 1
ATOM 669 C CA . ASN A 1 95 ? -1.772 -16.718 -17.854 1.00 98.25 95 ASN A CA 1
ATOM 670 C C . ASN A 1 95 ? -1.463 -15.285 -18.341 1.00 98.25 95 ASN A C 1
ATOM 672 O O . ASN A 1 95 ? -1.117 -15.055 -19.502 1.00 98.25 95 ASN A O 1
ATOM 676 N N . LEU A 1 96 ? -1.615 -14.304 -17.447 1.00 98.62 96 LEU A N 1
ATOM 677 C CA . LEU A 1 96 ? -1.311 -12.902 -17.712 1.00 98.62 96 LEU A CA 1
ATOM 678 C C . LEU A 1 96 ? 0.119 -12.575 -17.276 1.00 98.62 96 LEU A C 1
ATOM 680 O O . LEU A 1 96 ? 0.602 -13.036 -16.243 1.00 98.62 96 LEU A O 1
ATOM 684 N N . SER A 1 97 ? 0.792 -11.731 -18.056 1.00 98.31 97 SER A N 1
ATOM 685 C CA . SER A 1 97 ? 2.135 -11.232 -17.753 1.00 98.31 97 SER A CA 1
ATOM 686 C C . SER A 1 97 ? 2.297 -9.770 -18.176 1.00 98.31 97 SER A C 1
ATOM 688 O O . SER A 1 97 ? 1.438 -9.191 -18.847 1.00 98.31 97 SER A O 1
ATOM 690 N N . THR A 1 98 ? 3.398 -9.142 -17.760 1.00 98.31 98 THR A N 1
ATOM 691 C CA . THR A 1 98 ? 3.701 -7.746 -18.093 1.00 98.31 98 THR A CA 1
ATOM 692 C C . THR A 1 98 ? 3.800 -7.547 -19.606 1.00 98.31 98 THR A C 1
ATOM 694 O O . THR A 1 98 ? 4.686 -8.107 -20.252 1.00 98.31 98 THR A O 1
ATOM 697 N N . SER A 1 99 ? 2.945 -6.685 -20.165 1.00 98.44 99 SER A N 1
ATOM 698 C CA . SER A 1 99 ? 2.950 -6.366 -21.598 1.00 98.44 99 SER A CA 1
ATOM 699 C C . SER A 1 99 ? 4.307 -5.838 -22.075 1.00 98.44 99 SER A C 1
ATOM 701 O O . SER A 1 99 ? 4.854 -4.887 -21.515 1.00 98.44 99 SER A O 1
ATOM 703 N N . LYS A 1 100 ? 4.825 -6.423 -23.161 1.00 98.19 100 LYS A N 1
ATOM 704 C CA . LYS A 1 100 ? 6.104 -6.053 -23.795 1.00 98.19 100 LYS A CA 1
ATOM 705 C C . LYS A 1 100 ? 5.957 -5.161 -25.027 1.00 98.19 100 LYS A C 1
ATOM 707 O O . LYS A 1 100 ? 6.947 -4.861 -25.681 1.00 98.19 100 LYS A O 1
ATOM 712 N N . ALA A 1 101 ? 4.745 -4.689 -25.316 1.00 98.25 101 ALA A N 1
ATOM 713 C CA . ALA A 1 101 ? 4.460 -3.924 -26.529 1.00 98.25 101 ALA A CA 1
ATOM 714 C C . ALA A 1 101 ? 5.084 -2.513 -26.552 1.00 98.25 101 ALA A C 1
ATOM 716 O O . ALA A 1 101 ? 5.289 -1.955 -27.627 1.00 98.25 101 ALA A O 1
ATOM 717 N N . ARG A 1 102 ? 5.344 -1.900 -25.385 1.00 97.94 102 ARG A N 1
ATOM 718 C CA . ARG A 1 102 ? 5.878 -0.528 -25.297 1.00 97.94 102 ARG A CA 1
ATOM 719 C C . ARG A 1 102 ? 6.658 -0.277 -24.006 1.00 97.94 102 ARG A C 1
ATOM 721 O O . ARG A 1 102 ? 7.815 -0.646 -23.921 1.00 97.94 102 ARG A O 1
ATOM 728 N N . THR A 1 103 ? 6.036 0.334 -22.995 1.00 98.00 103 THR A N 1
ATOM 729 C CA . THR A 1 103 ? 6.702 0.888 -21.799 1.00 98.00 103 THR A CA 1
ATOM 730 C C . THR A 1 103 ? 7.610 -0.108 -21.078 1.00 98.00 103 THR A C 1
ATOM 732 O O . THR A 1 103 ? 8.655 0.283 -20.568 1.00 98.00 103 THR A O 1
ATOM 735 N N . PHE A 1 104 ? 7.230 -1.388 -21.063 1.00 97.81 104 PHE A N 1
ATOM 736 C CA . PHE A 1 104 ? 7.978 -2.461 -20.408 1.00 97.81 104 PHE A CA 1
ATOM 737 C C . PHE A 1 104 ? 8.614 -3.452 -21.390 1.00 97.81 104 PHE A C 1
ATOM 739 O O . PHE A 1 104 ? 8.892 -4.589 -20.993 1.00 97.81 104 PHE A O 1
ATOM 746 N N . SER A 1 105 ? 8.824 -3.052 -22.654 1.00 98.12 105 SER A N 1
ATOM 747 C CA . SER A 1 105 ? 9.611 -3.830 -23.618 1.00 98.12 105 SER A CA 1
ATOM 748 C C . SER A 1 105 ? 10.992 -4.152 -23.049 1.00 98.12 105 SER A C 1
ATOM 750 O O . SER A 1 105 ? 11.451 -3.526 -22.090 1.00 98.12 105 SER A O 1
ATOM 752 N N . GLU A 1 106 ? 11.678 -5.123 -23.643 1.00 97.19 106 GLU A N 1
ATOM 753 C CA . GLU A 1 106 ? 13.044 -5.429 -23.230 1.00 97.19 106 GLU A CA 1
ATOM 754 C C . GLU A 1 106 ? 13.937 -4.178 -23.307 1.00 97.19 106 GLU A C 1
ATOM 756 O O . GLU A 1 106 ? 13.785 -3.358 -24.227 1.00 97.19 106 GLU A O 1
ATOM 761 N N . PRO A 1 107 ? 14.835 -3.975 -22.323 1.00 96.12 107 PRO A N 1
ATOM 762 C CA . PRO A 1 107 ? 15.789 -2.883 -22.383 1.00 96.12 107 PRO A CA 1
ATOM 763 C C . PRO A 1 107 ? 16.619 -2.970 -23.664 1.00 96.12 107 PRO A C 1
ATOM 765 O O . PRO A 1 107 ? 17.181 -4.014 -23.978 1.00 96.12 107 PRO A O 1
ATOM 768 N N . ARG A 1 108 ? 16.732 -1.851 -24.388 1.00 96.50 108 ARG A N 1
ATOM 769 C CA . ARG A 1 108 ? 17.568 -1.786 -25.595 1.00 96.50 108 ARG A CA 1
ATOM 770 C C . ARG A 1 108 ? 19.015 -2.133 -25.269 1.00 96.50 108 ARG A C 1
ATOM 772 O O . ARG A 1 108 ? 19.567 -1.584 -24.307 1.00 96.50 108 ARG A O 1
ATOM 779 N N . GLU A 1 109 ? 19.621 -2.940 -26.132 1.00 96.25 109 GLU A N 1
ATOM 780 C CA . GLU A 1 109 ? 21.033 -3.286 -26.049 1.00 96.25 109 GLU A CA 1
ATOM 781 C C . GLU A 1 109 ? 21.903 -2.029 -25.991 1.00 96.25 109 GLU A C 1
ATOM 783 O O . GLU A 1 109 ? 21.777 -1.095 -26.789 1.00 96.25 109 GLU A O 1
ATOM 788 N N . LYS A 1 110 ? 22.767 -1.991 -24.981 1.00 96.50 110 LYS A N 1
ATOM 789 C CA . LYS A 1 110 ? 23.767 -0.949 -24.769 1.00 96.50 110 LYS A CA 1
ATOM 790 C C . LYS A 1 110 ? 24.844 -1.495 -23.842 1.00 96.50 110 LYS A C 1
ATOM 792 O O . LYS A 1 110 ? 24.588 -2.407 -23.057 1.00 96.50 110 LYS A O 1
ATOM 797 N N . ARG A 1 111 ? 26.028 -0.885 -23.863 1.00 96.19 111 ARG A N 1
ATOM 798 C CA . ARG A 1 111 ? 27.052 -1.175 -22.858 1.00 96.19 111 ARG A CA 1
ATOM 799 C C . ARG A 1 111 ? 26.540 -0.752 -21.479 1.00 96.19 111 ARG A C 1
ATOM 801 O O . ARG A 1 111 ? 26.338 0.436 -21.235 1.00 96.19 111 ARG A O 1
ATOM 808 N N . LEU A 1 112 ? 26.359 -1.721 -20.590 1.00 94.06 112 LEU A N 1
ATOM 809 C CA . LEU A 1 112 ? 26.120 -1.489 -19.170 1.00 94.06 112 LEU A CA 1
ATOM 810 C C . LEU A 1 112 ? 27.465 -1.586 -18.449 1.00 94.06 112 LEU A C 1
ATOM 812 O O . LEU A 1 112 ? 28.175 -2.580 -18.572 1.00 94.06 112 LEU A O 1
ATOM 816 N N . VAL A 1 113 ? 27.856 -0.519 -17.759 1.00 95.06 113 VAL A N 1
ATOM 817 C CA . VAL A 1 113 ? 29.099 -0.474 -16.981 1.00 95.06 113 VAL A CA 1
ATOM 818 C C . VAL A 1 113 ? 28.738 -0.726 -15.522 1.00 95.06 113 VAL A C 1
ATOM 820 O O . VAL A 1 113 ? 27.792 -0.120 -15.026 1.00 95.06 113 VAL A O 1
ATOM 823 N N . ASN A 1 114 ? 29.480 -1.610 -14.850 1.00 91.75 114 ASN A N 1
ATOM 824 C CA . ASN A 1 114 ? 29.261 -1.990 -13.447 1.00 91.75 114 ASN A CA 1
ATOM 825 C C . ASN A 1 114 ? 27.864 -2.583 -13.160 1.00 91.75 114 ASN A C 1
ATOM 827 O O . ASN A 1 114 ? 27.352 -2.443 -12.051 1.00 91.75 114 ASN A O 1
ATOM 831 N N . TRP A 1 115 ? 27.234 -3.227 -14.153 1.00 92.38 115 TRP A N 1
ATOM 832 C CA . TRP A 1 115 ? 25.941 -3.893 -13.985 1.00 92.38 115 TRP A CA 1
ATOM 833 C C . TRP A 1 115 ? 25.822 -5.174 -14.841 1.00 92.38 115 TRP A C 1
ATOM 835 O O . TRP A 1 115 ? 26.024 -5.086 -16.056 1.00 92.38 115 TRP A O 1
ATOM 845 N N . PRO A 1 116 ? 25.428 -6.327 -14.258 1.00 90.12 116 PRO A N 1
ATOM 846 C CA . PRO A 1 116 ? 25.232 -6.533 -12.821 1.00 90.12 116 PRO A CA 1
ATOM 847 C C . PRO A 1 116 ? 26.552 -6.321 -12.054 1.00 90.12 116 PRO A C 1
ATOM 849 O O . PRO A 1 116 ? 27.625 -6.489 -12.641 1.00 90.12 116 PRO A O 1
ATOM 852 N N . PRO A 1 117 ? 26.504 -5.872 -10.788 1.00 87.19 117 PRO A N 1
ATOM 853 C CA . PRO A 1 117 ? 27.710 -5.767 -9.975 1.00 87.19 117 PRO A CA 1
ATOM 854 C C . PRO A 1 117 ? 28.380 -7.145 -9.888 1.00 87.19 117 PRO A C 1
ATOM 856 O O . PRO A 1 117 ? 27.690 -8.165 -9.854 1.00 87.19 117 PRO A O 1
ATOM 859 N N . ALA A 1 118 ? 29.715 -7.179 -9.894 1.00 82.12 118 ALA A N 1
ATOM 860 C CA . ALA A 1 118 ? 30.438 -8.417 -9.620 1.00 82.12 118 ALA A CA 1
ATOM 861 C C . ALA A 1 118 ? 30.032 -8.928 -8.225 1.00 82.12 118 ALA A C 1
ATOM 863 O O . ALA A 1 118 ? 29.934 -8.123 -7.296 1.00 82.12 118 ALA A O 1
ATOM 864 N N . LEU A 1 119 ? 29.737 -10.230 -8.130 1.00 66.50 119 LEU A N 1
ATOM 865 C CA . LEU A 1 119 ? 29.439 -10.919 -6.870 1.00 66.50 119 LEU A CA 1
ATOM 866 C C . LEU A 1 119 ? 30.661 -10.941 -5.948 1.00 66.50 119 LEU A C 1
ATOM 868 O O . LEU A 1 119 ? 31.786 -11.088 -6.479 1.00 66.50 119 LEU A O 1
#

Secondary structure (DSSP, 8-state):
--HHHHHHTT-GGG-------S--TTHHHH-HHHHHHHHHHHHHHHHHTS--SSEEE-SGGGTT-HHHHHHHH-S-EEEHHHHHHHHHHHHHHTT----TTTTTSPPPP---SS-SPP-

Sequence (119 aa):
MIEDRLKLAGLSDRLASVHASGLAVLELERDPEVAIEAIVAKALHAVEVDRAEAICVGCGGMAGLTSRVVAQTGVPVIDGVSAAVKLTEGLVAQNLSTSKARTFSEPREKRLVNWPPAL